Protein AF-A0A958SPR8-F1 (afdb_monomer)

Foldseek 3Di:
DLQDLVVVLQVQQVVCCVPQNLLRDFAAEEEGQHDAWAAAAQCGNPSRRRRRIYAHHVDCDDDQNCQQGVLQRVLRNLRFAAQADACAFPCHDPSDDPVRNNAYFQGAASSGNACGRPPRHPHNGHDRDDDVVSVVRSCCCCPVRSVVVRDDDDDPVDDPDDDDDDPDD

Sequence (169 aa):
TNSSGSTMLGQNQTNITAVIGSANYDFGHVFSTGGGGVASLGVICSSSTKARGVTGLPSPIGDPFYIDYVAHEMGHQFRGNHSFNGNSGSCSGGNRNSSTAWEPGSASTIMGYAGICSPQNLQSNSDDYFHSGNVSEITAFTQTGTGNNCPVITNTGNTPPTVTVPTGG

Radius of gyration: 17.89 Å; Cα contacts (8 Å, |Δi|>4): 365; chains: 1; bounding box: 52×27×53 Å

pLDDT: mean 94.8, std 6.31, range [50.88, 98.75]

Solvent-accessible surface area (backbone atoms only — not comparable to full-atom values): 8958 Å² total; per-residue (Å²): 109,61,73,37,53,80,60,42,23,57,51,41,29,55,49,49,37,72,74,63,33,54,90,70,60,49,65,42,70,45,81,36,60,15,76,53,57,42,45,43,70,52,20,33,42,36,80,87,43,17,20,26,19,29,29,24,26,81,70,74,59,62,64,65,41,52,38,56,27,44,49,24,29,49,35,18,27,45,41,29,60,40,27,18,52,26,69,34,56,63,29,23,97,75,58,45,36,84,95,42,39,78,32,65,27,8,10,48,30,27,42,26,45,27,48,50,8,54,91,37,43,71,40,70,58,42,47,98,45,66,48,71,67,37,52,49,41,27,47,45,30,47,70,76,33,68,42,44,73,58,69,86,86,74,88,82,84,81,70,83,85,86,84,80,81,73,96,83,123

Secondary structure (DSSP, 8-state):
-TT-HHHHHHHHHHHHHHHH-GGG-S---EEESSSEEEE-TT-TT-TTTTT-EEEE-SS--SHHIIIIIIIHHHHHHTTPPP-B---SGGGTTTT--TTT--BSTT-SSTTS-TTSSTTS-S-SS--SS--HHHHHHHHHHHHTSGGGSS----------------TT-

Structure (mmCIF, N/CA/C/O backbone):
data_AF-A0A958SPR8-F1
#
_entry.id   AF-A0A958SPR8-F1
#
loop_
_atom_site.group_PDB
_atom_site.id
_atom_site.type_symbol
_atom_site.label_atom_id
_atom_site.label_alt_id
_atom_site.label_comp_id
_atom_site.label_asym_id
_atom_site.label_entity_id
_atom_site.label_seq_id
_atom_site.pdbx_PDB_ins_code
_atom_site.Cartn_x
_atom_site.Cartn_y
_atom_site.Cartn_z
_atom_site.occupancy
_atom_site.B_iso_or_equiv
_atom_site.auth_seq_id
_atom_site.auth_comp_id
_atom_site.auth_asym_id
_atom_site.auth_atom_id
_atom_site.pdbx_PDB_model_num
ATOM 1 N N . THR A 1 1 ? -16.752 3.814 -16.338 1.00 74.50 1 THR A N 1
ATOM 2 C CA . THR A 1 1 ? -15.537 4.420 -15.742 1.00 74.50 1 THR A CA 1
ATOM 3 C C . THR A 1 1 ? -14.494 3.400 -15.316 1.00 74.50 1 THR A C 1
ATOM 5 O O . THR A 1 1 ? -13.497 3.800 -14.737 1.00 74.50 1 THR A O 1
ATOM 8 N N . ASN A 1 2 ? -14.659 2.118 -15.665 1.00 80.00 2 ASN A N 1
ATOM 9 C CA . ASN A 1 2 ? -13.769 1.017 -15.285 1.00 80.00 2 ASN A CA 1
ATOM 10 C C . ASN A 1 2 ? -12.265 1.254 -15.555 1.00 80.00 2 ASN A C 1
ATOM 12 O O . ASN A 1 2 ? -11.431 0.653 -14.902 1.00 80.00 2 ASN A O 1
ATOM 16 N N . SER A 1 3 ? -11.911 2.131 -16.496 1.00 85.06 3 SER A N 1
ATOM 17 C CA . SER A 1 3 ? -10.527 2.471 -16.850 1.00 85.06 3 SER A CA 1
ATOM 18 C C . SER A 1 3 ? -9.956 3.713 -16.144 1.00 85.06 3 SER A C 1
ATOM 20 O O . SER A 1 3 ? -8.839 4.113 -16.452 1.00 85.06 3 SER A O 1
ATOM 22 N N . SER A 1 4 ? -10.691 4.355 -15.227 1.00 89.69 4 SER A N 1
ATOM 23 C CA . SER A 1 4 ? -10.244 5.567 -14.521 1.00 89.69 4 SER A CA 1
ATOM 24 C C . SER A 1 4 ? -10.282 5.368 -13.007 1.00 89.69 4 SER A C 1
ATOM 26 O O . SER A 1 4 ? -11.294 5.651 -12.363 1.00 89.69 4 SER A O 1
ATOM 28 N N . GLY A 1 5 ? -9.158 4.926 -12.432 1.00 89.56 5 GLY A N 1
ATOM 29 C CA . GLY A 1 5 ? -9.040 4.682 -10.992 1.00 89.56 5 GLY A CA 1
ATOM 30 C C . GLY A 1 5 ? -9.388 5.910 -10.140 1.00 89.56 5 GLY A C 1
ATOM 31 O O . GLY A 1 5 ? -10.177 5.818 -9.203 1.00 89.56 5 GLY A O 1
ATOM 32 N N . SER A 1 6 ? -8.911 7.098 -10.531 1.00 90.69 6 SER A N 1
ATOM 33 C CA . SER A 1 6 ? -9.210 8.359 -9.833 1.00 90.69 6 SER A CA 1
ATOM 34 C C . SER A 1 6 ? -10.708 8.676 -9.775 1.00 90.69 6 SER A C 1
ATOM 36 O O . SER A 1 6 ? -11.207 9.116 -8.739 1.00 90.69 6 SER A O 1
ATOM 38 N N . THR A 1 7 ? -11.444 8.400 -10.855 1.00 93.75 7 THR A N 1
ATOM 39 C CA . THR A 1 7 ? -12.906 8.539 -10.882 1.00 93.75 7 THR A CA 1
ATOM 40 C C . THR A 1 7 ? -13.572 7.466 -10.018 1.00 93.75 7 THR A C 1
ATOM 42 O O . THR A 1 7 ? -14.517 7.755 -9.279 1.00 93.75 7 THR A O 1
ATOM 45 N N . MET A 1 8 ? -13.063 6.232 -10.071 1.00 95.62 8 MET A N 1
ATOM 46 C CA . MET A 1 8 ? -13.607 5.100 -9.320 1.00 95.62 8 MET A CA 1
ATOM 47 C C . MET A 1 8 ? -13.486 5.268 -7.803 1.00 95.62 8 MET A C 1
ATOM 49 O O . MET A 1 8 ? -14.374 4.799 -7.098 1.00 95.62 8 MET A O 1
ATOM 53 N N . LEU A 1 9 ? -12.487 6.000 -7.291 1.00 95.12 9 LEU A N 1
ATOM 54 C CA . LEU A 1 9 ? -12.389 6.329 -5.860 1.00 95.12 9 LEU A CA 1
ATOM 55 C C . LEU A 1 9 ? -13.677 6.965 -5.321 1.00 95.12 9 LEU A C 1
ATOM 57 O O . LEU A 1 9 ? -14.232 6.521 -4.315 1.00 95.12 9 LEU A O 1
ATOM 61 N N . GLY A 1 10 ? -14.148 8.020 -5.993 1.00 96.12 10 GLY A N 1
ATOM 62 C CA . GLY A 1 10 ? -15.355 8.741 -5.591 1.00 96.12 10 GLY A CA 1
ATOM 63 C C . GLY A 1 10 ? -16.609 7.905 -5.814 1.00 96.12 10 GLY A C 1
ATOM 64 O O . GLY A 1 10 ? -17.467 7.831 -4.938 1.00 96.12 10 GLY A O 1
ATOM 65 N N . GLN A 1 11 ? -16.685 7.214 -6.953 1.00 96.50 11 GLN A N 1
ATOM 66 C CA . GLN A 1 11 ? -17.832 6.369 -7.282 1.00 96.50 11 GLN A CA 1
ATOM 67 C C . GLN A 1 11 ? -18.003 5.210 -6.303 1.00 96.50 11 GLN A C 1
ATOM 69 O O . GLN A 1 11 ? -19.129 4.942 -5.889 1.00 96.50 11 GLN A O 1
ATOM 74 N N . ASN A 1 12 ? -16.911 4.556 -5.899 1.00 97.56 12 ASN A N 1
ATOM 75 C CA . ASN A 1 12 ? -16.968 3.467 -4.933 1.00 97.56 12 ASN A CA 1
ATOM 76 C C . ASN A 1 12 ? -17.491 3.961 -3.584 1.00 97.56 12 ASN A C 1
ATOM 78 O O . ASN A 1 12 ? -18.427 3.388 -3.031 1.00 97.56 12 ASN A O 1
ATOM 82 N N . GLN A 1 13 ? -16.951 5.082 -3.096 1.00 98.06 13 GLN A N 1
ATOM 83 C CA . GLN A 1 13 ? -17.420 5.702 -1.862 1.00 98.06 13 GLN A CA 1
ATOM 84 C C . GLN A 1 13 ? -18.911 6.051 -1.921 1.00 98.06 13 GLN A C 1
ATOM 86 O O . GLN A 1 13 ? -19.657 5.658 -1.024 1.00 98.06 13 GLN A O 1
ATOM 91 N N . THR A 1 14 ? -19.354 6.747 -2.973 1.00 98.12 14 THR A N 1
ATOM 92 C CA . THR A 1 14 ? -20.765 7.112 -3.158 1.00 98.12 14 THR A CA 1
ATOM 93 C C . THR A 1 14 ? -21.660 5.877 -3.207 1.00 98.12 14 THR A C 1
ATOM 95 O O . THR A 1 14 ? -22.680 5.840 -2.522 1.00 98.12 14 THR A O 1
ATOM 98 N N . ASN A 1 15 ? -21.273 4.854 -3.972 1.00 97.81 15 ASN A N 1
ATOM 99 C CA . ASN A 1 15 ? -22.082 3.657 -4.160 1.00 97.81 15 ASN A CA 1
ATOM 100 C C . ASN A 1 15 ? -22.199 2.828 -2.874 1.00 97.81 15 ASN A C 1
ATOM 102 O O . ASN A 1 15 ? -23.309 2.521 -2.450 1.00 97.81 15 ASN A O 1
ATOM 106 N N . ILE A 1 16 ? -21.078 2.510 -2.215 1.00 97.50 16 ILE A N 1
ATOM 107 C CA . ILE A 1 16 ? -21.100 1.720 -0.974 1.00 97.50 16 ILE A CA 1
ATOM 108 C C . ILE A 1 16 ? -21.861 2.476 0.122 1.00 97.50 16 ILE A C 1
ATOM 110 O O . ILE A 1 16 ? -22.689 1.881 0.807 1.00 97.50 16 ILE A O 1
ATOM 114 N N . THR A 1 17 ? -21.663 3.794 0.254 1.00 97.44 17 THR A N 1
ATOM 115 C CA . THR A 1 17 ? -22.435 4.599 1.217 1.00 97.44 17 THR A CA 1
ATOM 116 C C . THR A 1 17 ? -23.935 4.562 0.929 1.00 97.44 17 THR A C 1
ATOM 118 O O . THR A 1 17 ? -24.713 4.471 1.874 1.00 97.44 17 THR A O 1
ATOM 121 N N . ALA A 1 18 ? -24.350 4.615 -0.339 1.00 98.06 18 ALA A N 1
ATOM 122 C CA . ALA A 1 18 ? -25.763 4.594 -0.713 1.00 98.06 18 ALA A CA 1
ATOM 123 C C . ALA A 1 18 ? -26.425 3.222 -0.503 1.00 98.06 18 ALA A C 1
ATOM 125 O O . ALA A 1 18 ? -27.572 3.162 -0.072 1.00 98.06 18 ALA A O 1
ATOM 126 N N . VAL A 1 19 ? -25.714 2.130 -0.806 1.00 98.12 19 VAL A N 1
ATOM 127 C CA . VAL A 1 19 ? -26.267 0.765 -0.766 1.00 98.12 19 VAL A CA 1
ATOM 128 C C . VAL A 1 19 ? -26.185 0.152 0.629 1.00 98.12 19 VAL A C 1
ATOM 130 O O . VAL A 1 19 ? -27.151 -0.436 1.103 1.00 98.12 19 VAL A O 1
ATOM 133 N N . ILE A 1 20 ? -25.028 0.268 1.282 1.00 97.56 20 ILE A N 1
ATOM 134 C CA . ILE A 1 20 ? -24.755 -0.376 2.572 1.00 97.56 20 ILE A CA 1
ATOM 135 C C . ILE A 1 20 ? -25.082 0.571 3.730 1.00 97.56 20 ILE A C 1
ATOM 137 O O . ILE A 1 20 ? -25.540 0.129 4.780 1.00 97.56 20 ILE A O 1
ATOM 141 N N . GLY A 1 21 ? -24.913 1.881 3.534 1.00 97.44 21 GLY A N 1
ATOM 142 C CA . GLY A 1 21 ? -25.019 2.886 4.590 1.00 97.44 21 GLY A CA 1
ATOM 143 C C . GLY A 1 21 ? -23.692 3.058 5.325 1.00 97.44 21 GLY A C 1
ATOM 144 O O . GLY A 1 21 ? -23.061 2.083 5.722 1.00 97.44 21 GLY A O 1
ATOM 145 N N . SER A 1 22 ? -23.257 4.306 5.541 1.00 95.44 22 SER A N 1
ATOM 146 C CA . SER A 1 22 ? -21.938 4.596 6.139 1.00 95.44 22 SER A CA 1
ATOM 147 C C . SER A 1 22 ? -21.738 3.963 7.522 1.00 95.44 22 SER A C 1
ATOM 149 O O . SER A 1 22 ? -20.615 3.638 7.871 1.00 95.44 22 SER A O 1
ATOM 151 N N . ALA A 1 23 ? -22.788 3.716 8.304 1.00 95.75 23 ALA A N 1
ATOM 152 C CA . ALA A 1 23 ? -22.653 3.053 9.605 1.00 95.75 23 ALA A CA 1
ATOM 153 C C . ALA A 1 23 ? -22.384 1.535 9.522 1.00 95.75 23 ALA A C 1
ATOM 155 O O . ALA A 1 23 ? -21.995 0.945 10.520 1.00 95.75 23 ALA A O 1
ATOM 156 N N . ASN A 1 24 ? -22.581 0.907 8.358 1.00 96.88 24 ASN A N 1
ATOM 157 C CA . ASN A 1 24 ? -22.646 -0.552 8.222 1.00 96.88 24 ASN A CA 1
ATOM 158 C C . ASN A 1 24 ? -21.421 -1.165 7.515 1.00 96.88 24 ASN A C 1
ATOM 160 O O . ASN A 1 24 ? -21.476 -2.308 7.067 1.00 96.88 24 ASN A O 1
ATOM 164 N N . TYR A 1 25 ? -20.329 -0.411 7.363 1.00 96.81 25 TYR A N 1
ATOM 165 C CA . TYR A 1 25 ? -19.060 -0.922 6.838 1.00 96.81 25 TYR A CA 1
ATOM 166 C C . TYR A 1 25 ? -17.877 -0.103 7.351 1.00 96.81 25 TYR A C 1
ATOM 168 O O . TYR A 1 25 ? -18.002 1.100 7.556 1.00 96.81 25 TYR A O 1
ATOM 176 N N . ASP A 1 26 ? -16.709 -0.725 7.469 1.00 97.19 26 ASP A N 1
ATOM 177 C CA . ASP A 1 26 ? -15.502 -0.095 8.033 1.00 97.19 26 ASP A CA 1
ATOM 178 C C . ASP A 1 26 ? -14.452 0.246 6.972 1.00 97.19 26 ASP A C 1
ATOM 180 O O . ASP A 1 26 ? -13.639 1.162 7.132 1.00 97.19 26 ASP A O 1
ATOM 184 N N . PHE A 1 27 ? -14.521 -0.476 5.856 1.00 97.88 27 PHE A N 1
ATOM 185 C CA . PHE A 1 27 ? -13.584 -0.460 4.748 1.00 97.88 27 PHE A CA 1
ATOM 186 C C . PHE A 1 27 ? -14.318 -0.842 3.459 1.00 97.88 27 PHE A C 1
ATOM 188 O O . PHE A 1 27 ? -15.206 -1.694 3.468 1.00 97.88 27 PHE A O 1
ATOM 195 N N . GLY A 1 28 ? -13.942 -0.223 2.345 1.00 97.88 28 GLY A N 1
ATOM 196 C CA . GLY A 1 28 ? -14.398 -0.612 1.018 1.00 97.88 28 GLY A CA 1
ATOM 197 C C . GLY A 1 28 ? -13.285 -0.475 -0.012 1.00 97.88 28 GLY A C 1
ATOM 198 O O . GLY A 1 28 ? -12.455 0.431 0.064 1.00 97.88 28 GLY A O 1
ATOM 199 N N . HIS A 1 29 ? -13.298 -1.365 -0.995 1.00 98.06 29 HIS A N 1
ATOM 200 C CA . HIS A 1 29 ? -12.355 -1.387 -2.105 1.00 98.06 29 HIS A CA 1
ATOM 201 C C . HIS A 1 29 ? -13.069 -1.953 -3.329 1.00 98.06 29 HIS A C 1
ATOM 203 O O . HIS A 1 29 ? -13.865 -2.882 -3.191 1.00 98.06 29 HIS A O 1
ATOM 209 N N . VAL A 1 30 ? -12.835 -1.382 -4.507 1.00 96.88 30 VAL A N 1
ATOM 210 C CA . VAL A 1 30 ? -13.451 -1.859 -5.752 1.00 96.88 30 VAL A CA 1
ATOM 211 C C . VAL A 1 30 ? -12.403 -2.463 -6.672 1.00 96.88 30 VAL A C 1
ATOM 213 O O . VAL A 1 30 ? -11.311 -1.928 -6.823 1.00 96.88 30 VAL A O 1
ATOM 216 N N . PHE A 1 31 ? -12.751 -3.568 -7.320 1.00 95.88 31 PHE A N 1
ATOM 217 C CA . PHE A 1 31 ? -11.922 -4.159 -8.363 1.00 95.88 31 PHE A CA 1
ATOM 218 C C . PHE A 1 31 ? -12.399 -3.709 -9.739 1.00 95.88 31 PHE A C 1
ATOM 220 O O . PHE A 1 31 ? -13.597 -3.540 -9.977 1.00 95.88 31 PHE A O 1
ATOM 227 N N . SER A 1 32 ? -11.454 -3.513 -10.647 1.00 93.81 32 SER A N 1
ATOM 228 C CA . SER A 1 32 ? -11.717 -3.118 -12.027 1.00 93.81 32 SER A CA 1
ATOM 229 C C . SER A 1 32 ? -10.896 -3.965 -12.993 1.00 93.81 32 SER A C 1
ATOM 231 O O . SER A 1 32 ? -9.929 -4.613 -12.601 1.00 93.81 32 SER A O 1
ATOM 233 N N . THR A 1 33 ? -11.260 -3.930 -14.273 1.00 93.25 33 THR A N 1
ATOM 234 C CA . THR A 1 33 ? -10.378 -4.409 -15.354 1.00 93.25 33 THR A CA 1
ATOM 235 C C . THR A 1 33 ? -9.622 -3.263 -16.041 1.00 93.25 33 THR A C 1
ATOM 237 O O . THR A 1 33 ? -9.070 -3.430 -17.128 1.00 93.25 33 THR A O 1
ATOM 240 N N . GLY A 1 34 ? -9.622 -2.073 -15.423 1.00 86.12 34 GLY A N 1
ATOM 241 C CA . GLY A 1 34 ? -8.707 -0.978 -15.749 1.00 86.12 34 GLY A CA 1
ATOM 242 C C . GLY A 1 34 ? -7.279 -1.290 -15.299 1.00 86.12 34 GLY A C 1
ATOM 243 O O . GLY A 1 34 ? -7.033 -2.344 -14.732 1.00 86.12 34 GLY A O 1
ATOM 244 N N . GLY A 1 35 ? -6.322 -0.404 -15.578 1.00 78.19 35 GLY A N 1
ATOM 245 C CA . GLY A 1 35 ? -4.919 -0.625 -15.210 1.00 78.19 35 GLY A CA 1
ATOM 246 C C . GLY A 1 35 ? -4.522 0.037 -13.889 1.00 78.19 35 GLY A C 1
ATOM 247 O O . GLY A 1 35 ? -4.865 1.197 -13.661 1.00 78.19 35 GLY A O 1
ATOM 248 N N . GLY A 1 36 ? -3.729 -0.679 -13.090 1.00 87.38 36 GLY A N 1
ATOM 249 C CA . GLY A 1 36 ? -3.065 -0.192 -11.884 1.00 87.38 36 GLY A CA 1
ATOM 250 C C . GLY A 1 36 ? -3.955 -0.139 -10.644 1.00 87.38 36 GLY A C 1
ATOM 251 O O . GLY A 1 36 ? -5.051 -0.694 -10.601 1.00 87.38 36 GLY A O 1
ATOM 252 N N . GLY A 1 37 ? -3.472 0.563 -9.627 1.00 93.62 37 GLY A N 1
ATOM 253 C CA . GLY A 1 37 ? -4.182 0.806 -8.383 1.00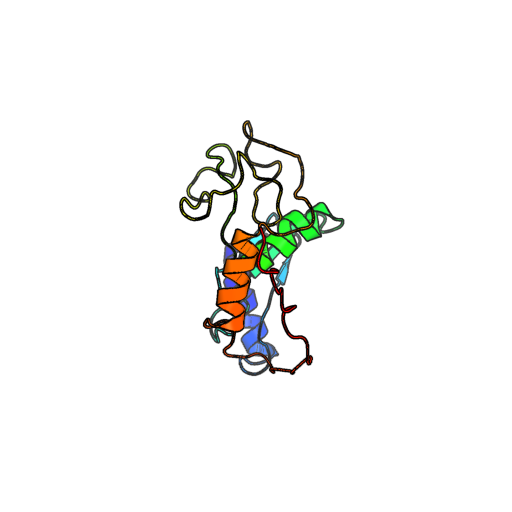 93.62 37 GLY A CA 1
ATOM 254 C C . GLY A 1 37 ? -4.152 2.283 -8.005 1.00 93.62 37 GLY A C 1
ATOM 255 O O . GLY A 1 37 ? -3.321 3.051 -8.491 1.00 93.62 37 GLY A O 1
ATOM 256 N N . VAL A 1 38 ? -5.135 2.706 -7.215 1.00 95.94 38 VAL A N 1
ATOM 257 C CA . VAL A 1 38 ? -5.047 3.963 -6.472 1.00 95.94 38 VAL A CA 1
ATOM 258 C C . VAL A 1 38 ? -5.908 3.880 -5.221 1.00 95.94 38 VAL A C 1
ATOM 260 O O . VAL A 1 38 ? -7.075 3.476 -5.264 1.00 95.94 38 VAL A O 1
ATOM 263 N N . ALA A 1 39 ? -5.361 4.352 -4.109 1.00 97.88 39 ALA A N 1
ATOM 264 C CA . ALA A 1 39 ? -6.049 4.433 -2.836 1.00 97.88 39 ALA A CA 1
ATOM 265 C C . ALA A 1 39 ? -5.787 5.759 -2.122 1.00 97.88 39 ALA A C 1
ATOM 267 O O . ALA A 1 39 ? -4.765 6.421 -2.284 1.00 97.88 39 ALA A O 1
ATOM 268 N N . SER A 1 40 ? -6.756 6.171 -1.308 1.00 98.06 40 SER A N 1
ATOM 269 C CA . SER A 1 40 ? -6.548 7.257 -0.353 1.00 98.06 40 SER A CA 1
ATOM 270 C C . SER A 1 40 ? -5.825 6.726 0.886 1.00 98.06 40 SER A C 1
ATOM 272 O O . SER A 1 40 ? -6.153 5.655 1.389 1.00 98.06 40 SER A O 1
ATOM 274 N N . LEU A 1 41 ? -4.863 7.493 1.394 1.00 98.38 41 LEU A N 1
ATOM 275 C CA . LEU A 1 41 ? -3.996 7.076 2.493 1.00 98.38 41 LEU A CA 1
ATOM 276 C C . LEU A 1 41 ? -4.715 7.146 3.852 1.00 98.38 41 LEU A C 1
ATOM 278 O O . LEU A 1 41 ? -5.175 8.216 4.249 1.00 98.38 41 LEU A O 1
ATOM 282 N N . GLY A 1 42 ? -4.762 6.033 4.588 1.00 98.44 42 GLY A N 1
ATOM 283 C CA . GLY A 1 42 ? -5.243 5.982 5.974 1.00 98.44 42 GLY A CA 1
ATOM 284 C C . GLY A 1 42 ? -6.711 6.362 6.137 1.00 98.44 42 GLY A C 1
ATOM 285 O O . GLY A 1 42 ? -7.037 7.248 6.925 1.00 98.44 42 GLY A O 1
ATOM 286 N N . VAL A 1 43 ? -7.593 5.734 5.362 1.00 98.12 43 VAL A N 1
ATOM 287 C CA . VAL A 1 43 ? -9.001 6.144 5.263 1.00 98.12 43 VAL A CA 1
ATOM 288 C C . VAL A 1 43 ? -9.994 5.193 5.908 1.00 98.12 43 VAL A C 1
ATOM 290 O O . VAL A 1 43 ? -11.172 5.540 5.970 1.00 98.12 43 VAL A O 1
ATOM 293 N N . ILE A 1 44 ? -9.575 4.024 6.399 1.00 98.19 44 ILE A N 1
ATOM 294 C CA . ILE A 1 44 ? -10.506 3.119 7.095 1.00 98.19 44 ILE A CA 1
ATOM 295 C C . ILE A 1 44 ? -11.165 3.841 8.282 1.00 98.19 44 ILE A C 1
ATOM 297 O O . ILE A 1 44 ? -10.608 4.797 8.826 1.00 98.19 44 ILE A O 1
ATOM 301 N N . CYS A 1 45 ? -12.372 3.420 8.654 1.00 97.50 45 CYS A N 1
ATOM 302 C CA . CYS A 1 45 ? -13.198 4.072 9.679 1.00 97.50 45 CYS A CA 1
ATOM 303 C C . CYS A 1 45 ? -13.594 5.540 9.412 1.00 97.50 45 CYS A C 1
ATOM 305 O O . CYS A 1 45 ? -14.359 6.111 10.189 1.00 97.50 45 CYS A O 1
ATOM 307 N N . SER A 1 46 ? -13.170 6.163 8.307 1.00 97.31 46 SER A N 1
ATOM 308 C CA . SER A 1 46 ? -13.641 7.494 7.908 1.00 97.31 46 SER A CA 1
ATOM 309 C C . SER A 1 46 ? -14.998 7.419 7.211 1.00 97.31 46 SER A C 1
ATOM 311 O O . SER A 1 46 ? -15.126 6.824 6.140 1.00 97.31 46 SER A O 1
ATOM 313 N N . SER A 1 47 ? -16.016 8.084 7.758 1.00 95.94 47 SER A N 1
ATOM 314 C CA . SER A 1 47 ? -17.379 8.078 7.200 1.00 95.94 47 SER A CA 1
ATOM 315 C C . SER A 1 47 ? -17.473 8.588 5.755 1.00 95.94 47 SER A C 1
ATOM 317 O O . SER A 1 47 ? -18.402 8.203 5.042 1.00 95.94 47 SER A O 1
ATOM 319 N N . SER A 1 48 ? -16.516 9.413 5.316 1.00 95.12 48 SER A N 1
ATOM 320 C CA . SER A 1 48 ? -16.504 10.064 4.002 1.00 95.12 48 SER A CA 1
ATOM 321 C C . SER A 1 48 ? -15.493 9.484 3.012 1.00 95.12 48 SER A C 1
ATOM 323 O O . SER A 1 48 ? -15.567 9.807 1.826 1.00 95.12 48 SER A O 1
ATOM 325 N N . THR A 1 49 ? -14.539 8.659 3.458 1.00 97.75 49 THR A N 1
ATOM 326 C CA . THR A 1 49 ? -13.431 8.208 2.596 1.00 97.75 49 THR A CA 1
ATOM 327 C C . THR A 1 49 ? -13.058 6.732 2.708 1.00 97.75 49 THR A C 1
ATOM 329 O O . THR A 1 49 ? -12.245 6.276 1.907 1.00 97.75 49 THR A O 1
ATOM 332 N N . LYS A 1 50 ? -13.649 5.956 3.625 1.00 98.00 50 LYS A N 1
ATOM 333 C CA . LYS A 1 50 ? -13.259 4.555 3.886 1.00 98.00 50 LYS A CA 1
ATOM 334 C C . LYS A 1 50 ? -13.472 3.556 2.748 1.00 98.00 50 LYS A C 1
ATOM 336 O O . LYS A 1 50 ? -13.000 2.429 2.851 1.00 98.00 50 LYS A O 1
ATOM 341 N N . ALA A 1 51 ? -14.135 3.958 1.666 1.00 98.12 51 ALA A N 1
ATOM 342 C CA . ALA A 1 51 ? -14.276 3.182 0.433 1.00 98.12 51 ALA A CA 1
ATOM 343 C C . ALA A 1 51 ? -13.439 3.729 -0.744 1.00 98.12 51 ALA A C 1
ATOM 345 O O . ALA A 1 51 ? -13.617 3.316 -1.889 1.00 98.12 51 ALA A O 1
ATOM 346 N N . ARG A 1 52 ? -12.521 4.671 -0.506 1.00 98.06 52 ARG A N 1
ATOM 347 C CA . ARG A 1 52 ? -11.682 5.260 -1.560 1.00 98.06 52 ARG A CA 1
ATOM 348 C C . ARG A 1 52 ? -10.430 4.421 -1.823 1.00 98.06 52 ARG A C 1
ATOM 350 O O . ARG A 1 52 ? -9.318 4.861 -1.533 1.00 98.06 52 ARG A O 1
ATOM 357 N N . GLY A 1 53 ? -10.623 3.263 -2.440 1.00 97.69 53 GLY A N 1
ATOM 358 C CA . GLY A 1 53 ? -9.551 2.492 -3.061 1.00 97.69 53 GLY A CA 1
ATOM 359 C C . GLY A 1 53 ? -10.052 1.636 -4.212 1.00 97.69 53 GLY A C 1
ATOM 360 O O . GLY A 1 53 ? -11.210 1.206 -4.227 1.00 97.69 53 GLY A O 1
ATOM 361 N N . VAL A 1 54 ? -9.178 1.452 -5.194 1.00 97.62 54 VAL A N 1
ATOM 362 C CA . VAL A 1 54 ? -9.429 0.655 -6.388 1.00 97.62 54 VAL A CA 1
ATOM 363 C C . VAL A 1 54 ? -8.159 -0.050 -6.831 1.00 97.62 54 VAL A C 1
ATOM 365 O O . VAL A 1 54 ? -7.087 0.547 -6.830 1.00 97.62 54 VAL A O 1
ATOM 368 N N . THR A 1 55 ? -8.320 -1.289 -7.280 1.00 97.12 55 THR A N 1
ATOM 369 C CA . THR A 1 55 ? -7.270 -2.076 -7.923 1.00 97.12 55 THR A CA 1
ATOM 370 C C . THR A 1 55 ? -7.792 -2.645 -9.234 1.00 97.12 55 THR A C 1
ATOM 372 O O . THR A 1 55 ? -8.942 -3.082 -9.322 1.00 97.12 55 THR A O 1
ATOM 375 N N . GLY A 1 56 ? -6.969 -2.659 -10.275 1.00 94.62 56 GLY A N 1
ATOM 376 C CA . GLY A 1 56 ? -7.315 -3.279 -11.540 1.00 94.62 56 GLY A CA 1
ATOM 377 C C . GLY A 1 56 ? -6.119 -3.687 -12.381 1.00 94.62 56 GLY A C 1
ATOM 378 O O . GLY A 1 56 ? -5.076 -3.041 -12.398 1.00 94.62 56 GLY A O 1
ATOM 379 N N . LEU A 1 57 ? -6.322 -4.755 -13.144 1.00 91.94 57 LEU A N 1
ATOM 380 C CA . LEU A 1 57 ? -5.515 -5.086 -14.311 1.00 91.94 57 LEU A CA 1
ATOM 381 C C . LEU A 1 57 ? -6.441 -5.591 -15.424 1.00 91.94 57 LEU A C 1
ATOM 383 O O . LEU A 1 57 ? -7.511 -6.121 -15.122 1.00 91.94 57 LEU A O 1
ATOM 387 N N . PRO A 1 58 ? -6.032 -5.518 -16.707 1.00 91.06 58 PRO A N 1
ATOM 388 C CA . PRO A 1 58 ? -6.793 -6.120 -17.805 1.00 91.06 58 PRO A CA 1
ATOM 389 C C . PRO A 1 58 ? -7.088 -7.615 -17.596 1.00 91.06 58 PRO A C 1
ATOM 391 O O . PRO A 1 58 ? -8.126 -8.107 -18.031 1.00 91.06 58 PRO A O 1
ATOM 394 N N . SER A 1 59 ? -6.185 -8.318 -16.906 1.00 91.31 59 SER A N 1
ATOM 395 C CA . SER A 1 59 ? -6.331 -9.709 -16.479 1.00 91.31 59 SER A CA 1
ATOM 396 C C . SER A 1 59 ? -6.049 -9.797 -14.971 1.00 91.31 59 SER A C 1
ATOM 398 O O . SER A 1 59 ? -4.905 -10.048 -14.592 1.00 91.31 59 SER A O 1
ATOM 400 N N . PRO A 1 60 ? -7.046 -9.532 -14.104 1.00 89.56 60 PRO A N 1
ATOM 401 C CA . PRO A 1 60 ? -6.868 -9.399 -12.656 1.00 89.56 60 PRO A CA 1
ATOM 402 C C . PRO A 1 60 ? -6.787 -10.774 -11.970 1.00 89.56 60 PRO A C 1
ATOM 404 O O . PRO A 1 60 ? -7.682 -11.177 -11.225 1.00 89.56 60 PRO A O 1
ATOM 407 N N . ILE A 1 61 ? -5.738 -11.534 -12.282 1.00 92.31 61 ILE A N 1
ATOM 408 C CA . ILE A 1 61 ? -5.512 -12.897 -11.790 1.00 92.31 61 ILE A CA 1
ATOM 409 C C . ILE A 1 61 ? -4.040 -13.121 -11.436 1.00 92.31 61 ILE A C 1
ATOM 411 O O . ILE A 1 61 ? -3.152 -12.538 -12.057 1.00 92.31 61 ILE A O 1
ATOM 415 N N . GLY A 1 62 ? -3.802 -14.033 -10.493 1.00 94.38 62 GLY A N 1
ATOM 416 C CA . GLY A 1 62 ? -2.466 -14.480 -10.101 1.00 94.38 62 GLY A CA 1
ATOM 417 C C . GLY A 1 62 ? -1.757 -13.551 -9.116 1.00 94.38 62 GLY A C 1
ATOM 418 O O . GLY A 1 62 ? -2.180 -12.419 -8.880 1.00 94.38 62 GLY A O 1
ATOM 419 N N . ASP A 1 63 ? -0.661 -14.055 -8.555 1.00 92.38 63 ASP A N 1
ATOM 420 C CA . ASP A 1 63 ? 0.050 -13.420 -7.440 1.00 92.38 63 ASP A CA 1
ATOM 421 C C . ASP A 1 63 ? 0.482 -11.973 -7.715 1.00 92.38 63 ASP A C 1
ATOM 423 O O . ASP A 1 63 ? 0.212 -11.136 -6.856 1.00 92.38 63 ASP A O 1
ATOM 427 N N . PRO A 1 64 ? 1.004 -11.597 -8.904 1.00 91.00 64 PRO A N 1
ATOM 428 C CA . PRO A 1 64 ? 1.345 -10.199 -9.169 1.00 91.00 64 PRO A CA 1
ATOM 429 C C . PRO A 1 64 ? 0.147 -9.255 -9.028 1.00 91.00 64 PRO A C 1
ATOM 431 O O . PRO A 1 64 ? 0.276 -8.149 -8.522 1.00 91.00 64 PRO A O 1
ATOM 434 N N . PHE A 1 65 ? -1.061 -9.685 -9.413 1.00 95.19 65 PHE A N 1
ATOM 435 C CA . PHE A 1 65 ? -2.254 -8.869 -9.193 1.00 95.19 65 PHE A CA 1
ATOM 436 C C . PHE A 1 65 ? -2.582 -8.747 -7.698 1.00 95.19 65 PHE A C 1
ATOM 438 O O . PHE A 1 65 ? -2.851 -7.648 -7.212 1.00 95.19 65 PHE A O 1
ATOM 445 N N . TYR A 1 66 ? -2.567 -9.861 -6.965 1.00 96.50 66 TYR A N 1
ATOM 446 C CA . TYR A 1 66 ? -2.960 -9.893 -5.555 1.00 96.50 66 TYR A CA 1
ATOM 447 C C . TYR A 1 66 ? -1.969 -9.160 -4.641 1.00 96.50 66 TYR A C 1
ATOM 449 O O . TYR A 1 66 ? -2.391 -8.483 -3.705 1.00 96.50 66 TYR A O 1
ATOM 457 N N . ILE A 1 67 ? -0.673 -9.272 -4.913 1.00 97.31 67 ILE A N 1
ATOM 458 C CA . ILE A 1 67 ? 0.391 -8.766 -4.045 1.00 97.31 67 ILE A CA 1
ATOM 459 C C . ILE A 1 67 ? 0.815 -7.362 -4.475 1.00 97.31 67 ILE A C 1
ATOM 461 O O . ILE A 1 67 ? 0.683 -6.425 -3.686 1.00 97.31 67 ILE A O 1
ATOM 465 N N . ASP A 1 68 ? 1.217 -7.186 -5.736 1.00 95.94 68 ASP A N 1
ATOM 466 C CA . ASP A 1 68 ?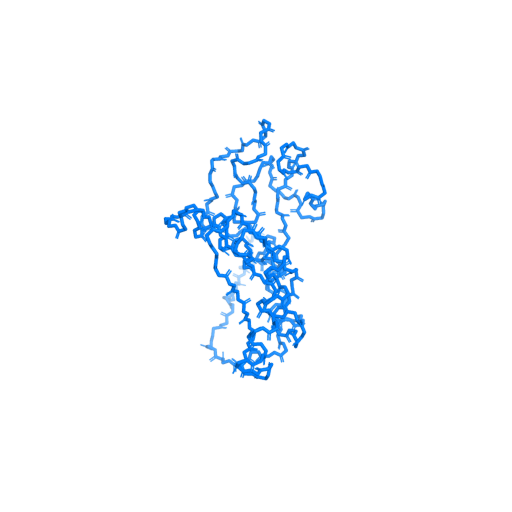 1.786 -5.91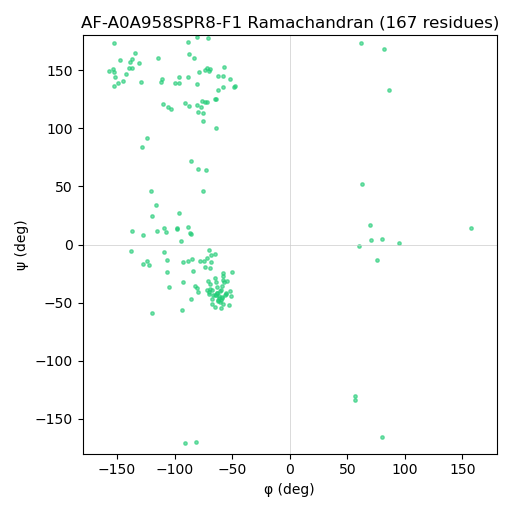3 -6.203 1.00 95.94 68 ASP A CA 1
ATOM 467 C C . ASP A 1 68 ? 0.734 -4.808 -6.354 1.00 95.94 68 ASP A C 1
ATOM 469 O O . ASP A 1 68 ? 1.078 -3.629 -6.372 1.00 95.94 68 ASP A O 1
ATOM 473 N N . TYR A 1 69 ? -0.551 -5.172 -6.455 1.00 96.44 69 TYR A N 1
ATOM 474 C CA . TYR A 1 69 ? -1.634 -4.200 -6.589 1.00 96.44 69 TYR A CA 1
ATOM 475 C C . TYR A 1 69 ? -2.649 -4.287 -5.450 1.00 96.44 69 TYR A C 1
ATOM 477 O O . TYR A 1 69 ? -2.839 -3.303 -4.743 1.00 96.44 69 TYR A O 1
ATOM 485 N N . VAL A 1 70 ? -3.306 -5.433 -5.221 1.00 98.00 70 VAL A N 1
ATOM 486 C CA . VAL A 1 70 ? -4.401 -5.470 -4.228 1.00 98.00 70 VAL A CA 1
ATOM 487 C C . VAL A 1 70 ? -3.872 -5.199 -2.821 1.00 98.00 70 VAL A C 1
ATOM 489 O O . VAL A 1 70 ? -4.358 -4.288 -2.149 1.00 98.00 70 VAL A O 1
ATOM 492 N N . ALA A 1 71 ? -2.863 -5.950 -2.376 1.00 98.50 71 ALA A N 1
ATOM 493 C CA . ALA A 1 71 ? -2.271 -5.753 -1.057 1.00 98.50 71 ALA A CA 1
ATOM 494 C C . ALA A 1 71 ? -1.607 -4.372 -0.924 1.00 98.50 71 ALA A C 1
ATOM 496 O O . ALA A 1 71 ? -1.730 -3.748 0.131 1.00 98.50 71 ALA A O 1
ATOM 497 N N . HIS A 1 72 ? -0.985 -3.868 -1.994 1.00 98.50 72 HIS A N 1
ATOM 498 C CA . HIS A 1 72 ? -0.387 -2.532 -2.051 1.00 98.50 72 HIS A CA 1
ATOM 499 C C . HIS A 1 72 ? -1.415 -1.416 -1.794 1.00 98.50 72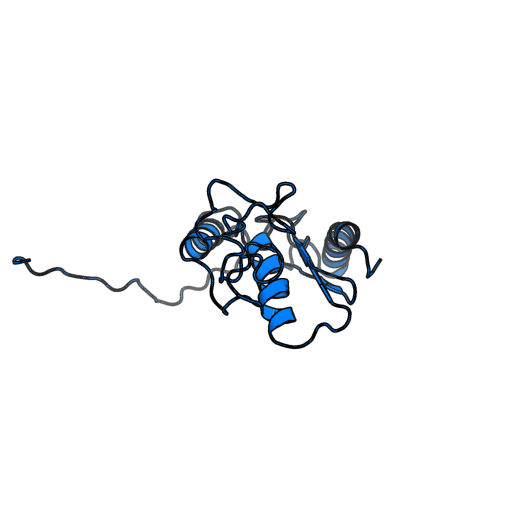 HIS A C 1
ATOM 501 O O . HIS A 1 72 ? -1.281 -0.619 -0.861 1.00 98.50 72 HIS A O 1
ATOM 507 N N . GLU A 1 73 ? -2.503 -1.391 -2.566 1.00 98.44 73 GLU A N 1
ATOM 508 C CA . GLU A 1 73 ? -3.530 -0.354 -2.443 1.00 98.44 73 GLU A CA 1
ATOM 509 C C . GLU A 1 73 ? -4.328 -0.475 -1.143 1.00 98.44 73 GLU A C 1
ATOM 511 O O . GLU A 1 73 ? -4.712 0.528 -0.530 1.00 98.44 73 GLU A O 1
ATOM 516 N N . MET A 1 74 ? -4.554 -1.704 -0.670 1.00 98.69 74 MET A N 1
ATOM 517 C CA . MET A 1 74 ? -5.085 -1.914 0.672 1.00 98.69 74 MET A CA 1
ATOM 518 C C . MET A 1 74 ? -4.117 -1.352 1.718 1.00 98.69 74 MET A C 1
ATOM 520 O O . MET A 1 74 ? -4.549 -0.604 2.592 1.00 98.69 74 MET A O 1
ATOM 524 N N . GLY A 1 75 ? -2.812 -1.599 1.595 1.00 98.69 75 GLY A N 1
ATOM 525 C CA . GLY A 1 75 ? -1.784 -1.034 2.468 1.00 98.69 75 GLY A CA 1
ATOM 526 C C . GLY A 1 75 ? -1.894 0.486 2.606 1.00 98.69 75 GLY A C 1
ATOM 527 O O . GLY A 1 75 ? -1.916 1.000 3.728 1.00 98.69 75 GLY A O 1
ATOM 528 N N . HIS A 1 76 ? -2.103 1.208 1.502 1.00 98.75 76 HIS A N 1
ATOM 529 C CA . HIS A 1 76 ? -2.391 2.644 1.540 1.00 98.75 76 HIS A CA 1
ATOM 530 C C . HIS A 1 76 ? -3.658 2.987 2.323 1.00 98.75 76 HIS A C 1
ATOM 532 O O . HIS A 1 76 ? -3.616 3.858 3.196 1.00 98.75 76 HIS A O 1
ATOM 538 N N . GLN A 1 77 ? -4.782 2.302 2.093 1.00 98.75 77 GLN A N 1
ATOM 539 C CA . GLN A 1 77 ? -6.001 2.544 2.878 1.00 98.75 77 GLN A CA 1
ATOM 540 C C . GLN A 1 77 ? -5.776 2.337 4.382 1.00 98.75 77 GLN A C 1
ATOM 542 O O . GLN A 1 77 ? -6.377 3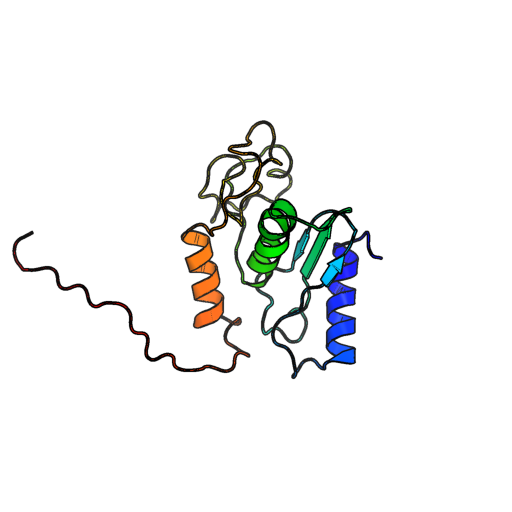.053 5.187 1.00 98.75 77 GLN A O 1
ATOM 547 N N . PHE A 1 78 ? -4.860 1.436 4.741 1.00 98.69 78 PHE A N 1
ATOM 548 C CA . PHE A 1 78 ? -4.403 1.141 6.099 1.00 98.69 78 PHE A CA 1
ATOM 549 C C . PHE A 1 78 ? -3.221 2.006 6.583 1.00 98.69 78 PHE A C 1
ATOM 551 O O . PHE A 1 78 ? -2.649 1.712 7.628 1.00 98.69 78 PHE A O 1
ATOM 558 N N . ARG A 1 79 ? -2.910 3.117 5.894 1.00 98.50 79 ARG A N 1
ATOM 559 C CA . ARG A 1 79 ? -1.888 4.134 6.244 1.00 98.50 79 ARG A CA 1
ATOM 560 C C . ARG A 1 79 ? -0.439 3.775 5.890 1.00 98.50 79 ARG A C 1
ATOM 562 O O . ARG A 1 79 ? 0.436 4.591 6.169 1.00 98.50 79 ARG A O 1
ATOM 569 N N . GLY A 1 80 ? -0.180 2.651 5.229 1.00 98.56 80 GLY A N 1
ATOM 570 C CA . GLY A 1 80 ? 1.152 2.316 4.724 1.00 98.56 80 GLY A CA 1
ATOM 571 C C . GLY A 1 80 ? 1.616 3.309 3.657 1.00 98.56 80 GLY A C 1
ATOM 572 O O . GLY A 1 80 ? 0.910 3.548 2.675 1.00 98.56 80 GLY A O 1
ATOM 573 N N . ASN A 1 81 ? 2.786 3.912 3.851 1.00 98.62 81 ASN A N 1
ATOM 574 C CA . ASN A 1 81 ? 3.454 4.703 2.817 1.00 98.62 81 ASN A CA 1
ATOM 575 C C . ASN A 1 81 ? 4.345 3.819 1.938 1.00 98.62 81 ASN A C 1
ATOM 577 O O . ASN A 1 81 ? 4.712 2.712 2.323 1.00 98.62 81 ASN A O 1
ATOM 581 N N . HIS A 1 82 ? 4.740 4.333 0.775 1.00 98.62 82 HIS A N 1
ATOM 582 C CA . HIS A 1 82 ? 5.730 3.659 -0.058 1.00 98.62 82 HIS A CA 1
ATOM 583 C C . HIS A 1 82 ? 7.056 3.440 0.676 1.00 98.62 82 HIS A C 1
ATOM 585 O O . HIS A 1 82 ? 7.568 4.367 1.302 1.00 98.62 82 HIS A O 1
ATOM 591 N N . SER A 1 83 ? 7.635 2.246 0.545 1.00 98.62 83 SER A N 1
ATOM 592 C CA . SER A 1 83 ? 8.899 1.883 1.201 1.00 98.62 83 SER A CA 1
ATOM 593 C C . SER A 1 83 ? 10.145 2.129 0.340 1.00 98.62 83 SER A C 1
ATOM 595 O O . SER A 1 83 ? 11.269 2.127 0.847 1.00 98.62 83 SER A O 1
ATOM 597 N N . PHE A 1 84 ? 9.967 2.339 -0.966 1.00 98.62 84 PHE A N 1
ATOM 598 C CA . PHE A 1 84 ? 11.056 2.412 -1.936 1.00 98.62 84 PHE A CA 1
ATOM 599 C C . PHE A 1 84 ? 11.877 3.708 -1.866 1.00 98.62 84 PHE A C 1
ATOM 601 O O . PHE A 1 84 ? 11.383 4.798 -1.572 1.00 98.62 84 PHE A O 1
ATOM 608 N N . ASN A 1 85 ? 13.156 3.597 -2.224 1.00 98.31 85 ASN A N 1
ATOM 609 C CA . ASN A 1 85 ? 14.129 4.688 -2.267 1.00 98.31 85 ASN A CA 1
ATOM 610 C C . ASN A 1 85 ? 14.708 4.912 -3.677 1.00 98.31 85 ASN A C 1
ATOM 612 O O . ASN A 1 85 ? 15.814 5.424 -3.843 1.00 98.31 85 ASN A O 1
ATOM 616 N N . GLY A 1 86 ? 13.969 4.515 -4.708 1.00 97.75 86 GLY A N 1
ATOM 617 C CA . GLY A 1 86 ? 14.242 4.834 -6.103 1.00 97.75 86 GLY A CA 1
ATOM 618 C C . GLY A 1 86 ? 13.711 6.214 -6.487 1.00 97.75 86 GLY A C 1
ATOM 619 O O . GLY A 1 86 ? 12.829 6.771 -5.838 1.00 97.75 86 GLY A O 1
ATOM 620 N N . ASN A 1 87 ? 14.239 6.774 -7.569 1.00 97.00 87 ASN A N 1
ATOM 621 C CA . ASN A 1 87 ? 13.820 8.063 -8.127 1.00 97.00 87 ASN A CA 1
ATOM 622 C C . ASN A 1 87 ? 13.694 8.050 -9.662 1.00 97.00 87 ASN A C 1
ATOM 624 O O . ASN A 1 87 ? 13.561 9.110 -10.271 1.00 97.00 87 ASN A O 1
ATOM 628 N N . SER A 1 88 ? 13.740 6.866 -10.279 1.00 97.25 88 SER A N 1
ATOM 629 C CA . SER A 1 88 ? 13.597 6.645 -11.725 1.00 97.25 88 SER A CA 1
ATOM 630 C C . SER A 1 88 ? 12.325 5.854 -12.050 1.00 97.25 88 SER A C 1
ATOM 632 O O . SER A 1 88 ? 11.755 5.196 -11.179 1.00 97.25 88 SER A O 1
ATOM 634 N N . GLY A 1 89 ? 11.851 5.921 -13.299 1.00 96.44 89 GLY A N 1
ATOM 635 C CA . GLY A 1 89 ? 10.618 5.244 -13.718 1.00 96.44 89 GLY A CA 1
ATOM 636 C C . GLY A 1 89 ? 9.414 5.656 -12.863 1.00 96.44 89 GLY A C 1
ATOM 637 O O . GLY A 1 89 ? 9.235 6.842 -12.570 1.00 96.44 89 GLY A O 1
ATOM 638 N N . SER A 1 90 ? 8.618 4.684 -12.413 1.00 96.12 90 SER A N 1
ATOM 639 C CA . SER A 1 90 ? 7.428 4.938 -11.583 1.00 96.12 90 SER A CA 1
ATOM 640 C C . SER A 1 90 ? 7.763 5.439 -10.173 1.00 96.12 90 SER A C 1
ATOM 642 O O . SER A 1 90 ? 6.934 6.097 -9.552 1.00 96.12 90 SER A O 1
ATOM 644 N N . CYS A 1 91 ? 8.989 5.221 -9.683 1.00 97.19 91 CYS A N 1
ATOM 645 C CA . CYS A 1 91 ? 9.449 5.757 -8.396 1.00 97.19 91 CYS A CA 1
ATOM 646 C C . CYS A 1 91 ? 9.698 7.281 -8.437 1.00 97.19 91 CYS A C 1
ATOM 648 O O . CYS A 1 91 ? 9.903 7.914 -7.400 1.00 97.19 91 CYS A O 1
ATOM 650 N N . SER A 1 92 ? 9.711 7.886 -9.629 1.00 94.44 92 SER A N 1
ATOM 651 C CA . SER A 1 92 ? 9.832 9.336 -9.808 1.00 94.44 92 SER A CA 1
ATOM 652 C C . SER A 1 92 ? 8.479 10.056 -9.621 1.00 94.44 92 SER A C 1
ATOM 654 O O . SER A 1 92 ? 7.510 9.479 -9.131 1.00 94.44 92 SER A O 1
ATOM 656 N N . GLY A 1 93 ? 8.403 11.347 -9.961 1.00 90.81 93 GLY A N 1
ATOM 657 C CA . GLY A 1 93 ? 7.118 12.057 -10.064 1.00 90.81 93 GLY A CA 1
ATOM 658 C C . GLY A 1 93 ? 6.377 12.311 -8.745 1.00 90.81 93 GLY A C 1
ATOM 659 O O . GLY A 1 93 ? 5.195 12.631 -8.771 1.00 90.81 93 GLY A O 1
ATOM 660 N N . GLY A 1 94 ? 7.058 12.192 -7.602 1.00 92.88 94 GLY A N 1
ATOM 661 C CA . GLY A 1 94 ? 6.477 12.445 -6.279 1.00 92.88 94 GLY A CA 1
ATOM 662 C C . GLY A 1 94 ? 5.943 11.205 -5.560 1.00 92.88 94 GLY A C 1
ATOM 663 O O . GLY A 1 94 ? 5.464 11.336 -4.440 1.00 92.88 94 GLY A O 1
ATOM 664 N N . ASN A 1 95 ? 6.068 10.010 -6.149 1.00 95.19 95 ASN A N 1
ATOM 665 C CA . ASN A 1 95 ? 5.675 8.773 -5.470 1.00 95.19 95 ASN A CA 1
ATOM 666 C C . ASN A 1 95 ? 6.636 8.415 -4.322 1.00 95.19 95 ASN A C 1
ATOM 668 O O . ASN A 1 95 ? 6.208 7.852 -3.317 1.00 95.19 95 ASN A O 1
ATOM 672 N N . ARG A 1 96 ? 7.928 8.759 -4.430 1.00 97.06 96 ARG A N 1
ATOM 673 C CA . ARG A 1 96 ? 8.902 8.531 -3.352 1.00 97.06 96 ARG A CA 1
ATOM 674 C C . ARG A 1 96 ? 8.562 9.365 -2.115 1.00 97.06 96 ARG A C 1
ATOM 676 O O . ARG A 1 96 ? 8.556 10.594 -2.179 1.00 97.06 96 ARG A O 1
ATOM 683 N N . ASN A 1 97 ? 8.429 8.706 -0.966 1.00 97.31 97 ASN A N 1
ATOM 684 C CA . ASN A 1 97 ? 8.281 9.363 0.329 1.00 97.31 97 ASN A CA 1
ATOM 685 C C . ASN A 1 97 ? 9.604 9.319 1.116 1.00 97.31 97 ASN A C 1
ATOM 687 O O . ASN A 1 97 ? 10.095 8.256 1.476 1.00 97.31 97 ASN A O 1
ATOM 691 N N . SER A 1 98 ? 10.197 10.482 1.410 1.00 97.25 98 SER A N 1
ATOM 692 C CA . SER A 1 98 ? 11.512 10.560 2.061 1.00 97.25 98 SER A CA 1
ATOM 693 C C . SER A 1 98 ? 11.557 9.983 3.476 1.00 97.25 98 SER A C 1
ATOM 695 O O . SER A 1 98 ? 12.600 9.456 3.853 1.00 97.25 98 SER A O 1
ATOM 697 N N . SER A 1 99 ? 10.473 10.065 4.254 1.00 97.94 99 SER A N 1
ATOM 698 C CA . SER A 1 99 ? 10.459 9.578 5.642 1.00 97.94 99 SER A CA 1
ATOM 699 C C . SER A 1 99 ? 10.321 8.060 5.746 1.00 97.94 99 SER A C 1
ATOM 701 O O . SER A 1 99 ? 10.527 7.502 6.821 1.00 97.94 99 SER A O 1
ATOM 703 N N . THR A 1 100 ? 9.950 7.407 4.646 1.00 98.44 100 THR A N 1
ATOM 704 C CA . THR A 1 100 ? 9.660 5.969 4.576 1.00 98.44 100 THR A CA 1
ATOM 705 C C . THR A 1 100 ? 10.441 5.254 3.473 1.00 98.44 100 THR A C 1
ATOM 707 O O . THR A 1 100 ? 10.251 4.065 3.264 1.00 98.44 100 THR A O 1
ATOM 710 N N . ALA A 1 101 ? 11.392 5.938 2.828 1.00 97.94 101 ALA A N 1
ATOM 711 C CA . ALA A 1 101 ? 12.293 5.389 1.815 1.00 97.94 101 ALA A CA 1
ATOM 712 C C . ALA A 1 101 ? 13.363 4.455 2.425 1.00 97.94 101 ALA A C 1
ATOM 714 O O . ALA A 1 101 ? 14.558 4.766 2.419 1.00 97.94 101 ALA A O 1
ATOM 715 N N . TRP A 1 102 ? 12.923 3.336 2.997 1.00 98.50 102 TRP A N 1
ATOM 716 C CA . TRP A 1 102 ? 13.750 2.356 3.701 1.00 98.50 102 TRP A CA 1
ATOM 717 C C . TRP A 1 102 ? 14.445 1.372 2.760 1.00 98.50 102 TRP A C 1
ATOM 719 O O . TRP A 1 102 ? 15.583 0.980 3.010 1.00 98.50 102 TRP A O 1
ATOM 729 N N . GLU A 1 103 ? 13.780 0.981 1.676 1.00 98.62 103 GLU A N 1
ATOM 730 C CA . GLU A 1 103 ? 14.244 -0.069 0.773 1.00 98.62 103 GLU A CA 1
ATOM 731 C C . GLU A 1 103 ? 14.910 0.514 -0.482 1.00 98.62 103 GLU A C 1
ATOM 733 O O . GLU A 1 103 ? 14.419 1.488 -1.049 1.00 98.62 103 GLU A O 1
ATOM 738 N N . PRO A 1 104 ? 16.028 -0.051 -0.963 1.00 98.19 104 PRO A N 1
ATOM 739 C CA . PRO A 1 104 ? 16.755 0.500 -2.102 1.00 98.19 104 PRO A CA 1
ATOM 740 C C . PRO A 1 104 ? 15.985 0.346 -3.422 1.00 98.19 104 PRO A C 1
ATOM 742 O O . PRO A 1 104 ? 15.251 -0.618 -3.627 1.00 98.19 104 PRO A O 1
ATOM 745 N N . GLY A 1 105 ? 16.216 1.272 -4.360 1.00 98.12 105 GLY A N 1
ATOM 746 C CA . GLY A 1 105 ? 15.677 1.181 -5.721 1.00 98.12 105 GLY A CA 1
ATOM 747 C C . GLY A 1 105 ? 14.154 1.053 -5.741 1.00 98.12 105 GLY A C 1
ATOM 748 O O . GLY A 1 105 ? 13.464 1.823 -5.082 1.00 98.12 105 GLY A O 1
ATOM 749 N N . SER A 1 106 ? 13.632 0.080 -6.481 1.00 98.62 106 SER A N 1
ATOM 750 C CA . SER A 1 106 ? 12.201 -0.229 -6.555 1.00 98.62 106 SER A CA 1
ATOM 751 C C . SER A 1 106 ? 11.602 -0.840 -5.285 1.00 98.62 106 SER A C 1
ATOM 753 O O . SER A 1 106 ? 10.394 -1.051 -5.272 1.00 98.62 106 SER A O 1
ATOM 755 N N . ALA A 1 107 ? 12.412 -1.141 -4.261 1.00 98.56 107 ALA A N 1
ATOM 756 C CA . ALA A 1 107 ? 12.067 -2.016 -3.136 1.00 98.56 107 ALA A CA 1
ATOM 757 C C . ALA A 1 107 ? 11.746 -3.470 -3.542 1.00 98.56 107 ALA A C 1
ATOM 759 O O . ALA A 1 107 ? 11.727 -3.799 -4.736 1.00 98.56 107 ALA A O 1
ATOM 760 N N . SER A 1 108 ? 11.556 -4.330 -2.534 1.00 98.38 108 SER A N 1
ATOM 761 C CA . SER A 1 108 ? 11.136 -5.730 -2.671 1.00 98.38 108 SER A CA 1
ATOM 762 C C . SER A 1 108 ? 9.847 -6.064 -1.912 1.00 98.38 108 SER A C 1
ATOM 764 O O . SER A 1 108 ? 9.237 -7.075 -2.223 1.00 98.38 108 SER A O 1
ATOM 766 N N . THR A 1 109 ? 9.397 -5.260 -0.942 1.00 98.50 109 THR A N 1
ATOM 767 C CA . THR A 1 109 ? 8.169 -5.569 -0.171 1.00 98.50 109 THR A CA 1
ATOM 768 C C . THR A 1 109 ? 6.876 -5.027 -0.796 1.00 98.50 109 THR A C 1
ATOM 770 O O . THR A 1 109 ? 6.906 -4.284 -1.779 1.00 98.50 109 THR A O 1
ATOM 773 N N . ILE A 1 110 ? 5.718 -5.377 -0.215 1.00 98.69 110 ILE A N 1
ATOM 774 C CA . ILE A 1 110 ? 4.371 -5.010 -0.707 1.00 98.69 110 ILE A CA 1
ATOM 775 C C . ILE A 1 110 ? 4.200 -3.503 -0.956 1.00 98.69 110 ILE A C 1
ATOM 777 O O . ILE A 1 110 ? 3.588 -3.124 -1.947 1.00 98.69 110 ILE A O 1
ATOM 781 N N . MET A 1 111 ? 4.742 -2.624 -0.102 1.00 98.75 111 MET A N 1
ATOM 782 C CA . MET A 1 111 ? 4.633 -1.162 -0.297 1.00 98.75 111 MET A CA 1
ATOM 783 C C . MET A 1 111 ? 5.730 -0.584 -1.205 1.00 98.75 111 MET A C 1
ATOM 785 O O . MET A 1 111 ? 5.894 0.635 -1.311 1.00 98.75 111 MET A O 1
ATOM 789 N N . GLY A 1 112 ? 6.502 -1.456 -1.844 1.00 98.06 112 GLY A N 1
ATOM 790 C CA . GLY A 1 112 ? 7.446 -1.130 -2.893 1.00 98.06 112 GLY A CA 1
ATOM 791 C C . GLY A 1 112 ? 6.781 -0.963 -4.254 1.00 98.06 112 GLY A C 1
ATOM 792 O O . GLY A 1 112 ? 5.583 -1.155 -4.410 1.00 98.06 112 GLY A O 1
ATOM 793 N N . TYR A 1 113 ? 7.600 -0.631 -5.246 1.00 97.69 113 TYR A N 1
ATOM 794 C CA . TYR A 1 113 ? 7.252 -0.528 -6.665 1.00 97.69 113 TYR A CA 1
ATOM 795 C C . TYR A 1 113 ? 8.112 -1.512 -7.478 1.00 97.69 113 TYR A C 1
ATOM 797 O O . TYR A 1 113 ? 8.720 -1.140 -8.491 1.00 97.69 113 TYR A O 1
ATOM 805 N N . ALA A 1 114 ? 8.225 -2.756 -6.998 1.00 98.19 114 ALA A N 1
ATOM 806 C CA . ALA A 1 114 ? 9.039 -3.795 -7.620 1.00 98.19 114 ALA A CA 1
ATOM 807 C C . ALA A 1 114 ? 8.770 -3.875 -9.136 1.00 98.19 114 ALA A C 1
ATOM 809 O O . ALA A 1 114 ? 7.642 -3.751 -9.605 1.00 98.19 114 ALA A O 1
ATOM 810 N N . GLY A 1 115 ? 9.837 -3.976 -9.927 1.00 97.06 115 GLY A N 1
ATOM 811 C CA . GLY A 1 115 ? 9.746 -4.110 -11.382 1.00 97.06 115 GLY A CA 1
ATOM 812 C C . GLY A 1 115 ? 9.406 -2.845 -12.182 1.00 97.06 115 GLY A C 1
ATOM 813 O O . GLY A 1 115 ? 9.644 -2.839 -13.393 1.00 97.06 115 GLY A O 1
ATOM 814 N N . ILE A 1 116 ? 8.942 -1.748 -11.570 1.00 96.25 116 ILE A N 1
ATOM 815 C CA . ILE A 1 116 ? 8.405 -0.588 -12.316 1.00 96.25 116 ILE A CA 1
ATOM 816 C C . ILE A 1 116 ? 9.214 0.717 -12.182 1.00 96.25 116 ILE A C 1
ATOM 818 O O . ILE A 1 116 ? 8.770 1.775 -12.637 1.00 96.25 116 ILE A O 1
ATOM 822 N N . CYS A 1 117 ? 10.429 0.662 -11.634 1.00 97.94 117 CYS A N 1
ATOM 823 C CA . CYS A 1 117 ? 11.328 1.804 -11.405 1.00 97.94 117 CYS A CA 1
ATOM 824 C C . CYS A 1 117 ? 12.645 1.745 -12.195 1.00 97.94 117 CYS A C 1
ATOM 826 O O . CYS A 1 117 ? 13.687 2.198 -11.717 1.00 97.94 117 CYS A O 1
ATOM 828 N N . SER A 1 118 ? 12.619 1.196 -13.414 1.00 97.75 118 SER A N 1
ATOM 829 C CA . SER A 1 118 ? 13.801 1.093 -14.284 1.00 97.75 118 SER A CA 1
ATOM 830 C C . SER A 1 118 ? 14.584 2.423 -14.381 1.00 97.75 118 SER A C 1
ATOM 832 O O . SER A 1 118 ? 13.963 3.483 -14.516 1.00 97.75 118 SER A O 1
ATOM 834 N N . PRO A 1 119 ? 15.933 2.399 -14.305 1.00 97.44 119 PRO A N 1
ATOM 835 C CA . PRO A 1 119 ? 16.809 1.218 -14.245 1.00 97.44 119 PRO A CA 1
ATOM 836 C C . PRO A 1 119 ? 17.053 0.669 -12.825 1.00 97.44 119 PRO A C 1
ATOM 838 O O . PRO A 1 119 ? 17.918 -0.178 -12.637 1.00 97.44 119 PRO A O 1
ATOM 841 N N . GLN A 1 120 ? 16.327 1.143 -11.813 1.00 98.31 120 GLN A N 1
ATOM 842 C CA . GLN A 1 120 ? 16.588 0.872 -10.393 1.00 98.31 120 GLN A CA 1
ATOM 843 C C . GLN A 1 120 ? 15.749 -0.292 -9.836 1.00 98.31 120 GLN A C 1
ATOM 845 O O . GLN A 1 120 ? 15.436 -0.316 -8.647 1.00 98.31 120 GLN A O 1
ATOM 850 N N . ASN A 1 121 ? 15.356 -1.243 -10.684 1.00 98.50 121 ASN A N 1
ATOM 851 C CA . ASN A 1 121 ? 14.576 -2.404 -10.259 1.00 98.50 121 ASN A CA 1
ATOM 852 C C . ASN A 1 121 ? 15.453 -3.384 -9.477 1.00 98.50 121 ASN A C 1
ATOM 854 O O . ASN A 1 121 ? 16.453 -3.863 -10.005 1.00 98.50 121 ASN A O 1
ATOM 858 N N . LEU A 1 122 ? 15.057 -3.691 -8.242 1.00 97.94 122 LEU A N 1
ATOM 859 C CA . LEU A 1 122 ? 15.713 -4.699 -7.408 1.00 97.94 122 LEU A CA 1
ATOM 860 C C . LEU A 1 122 ?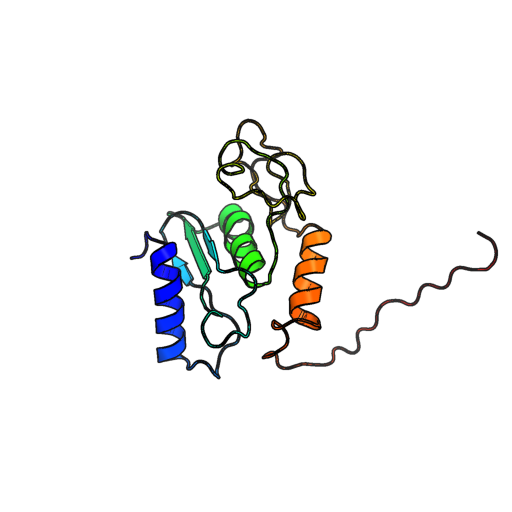 15.272 -6.117 -7.799 1.00 97.94 122 LEU A C 1
ATOM 862 O O . LEU A 1 122 ? 16.095 -7.023 -7.889 1.00 97.94 122 LEU A O 1
ATOM 866 N N . GLN A 1 123 ? 13.978 -6.278 -8.072 1.00 97.88 123 GLN A N 1
ATOM 867 C CA . GLN A 1 123 ? 13.343 -7.517 -8.517 1.00 97.88 123 GLN A CA 1
ATOM 868 C C . GLN A 1 123 ? 12.096 -7.210 -9.354 1.00 97.88 123 GLN A C 1
ATOM 870 O O . GLN A 1 123 ? 11.729 -6.043 -9.507 1.00 97.88 123 GLN A O 1
ATOM 875 N N . SER A 1 124 ? 11.485 -8.240 -9.944 1.00 97.56 124 SER A N 1
ATOM 876 C CA . SER A 1 124 ? 10.354 -8.078 -10.868 1.00 97.56 124 SER A CA 1
ATOM 877 C C . SER A 1 124 ? 9.005 -7.871 -10.183 1.00 97.56 124 SER A C 1
ATOM 879 O O . SER A 1 124 ? 8.227 -7.081 -10.697 1.00 97.56 124 SER A O 1
ATOM 881 N N . ASN A 1 125 ? 8.752 -8.547 -9.062 1.00 97.50 125 ASN A N 1
ATOM 882 C CA . ASN A 1 125 ? 7.505 -8.477 -8.290 1.00 97.50 125 ASN A CA 1
ATOM 883 C C . ASN A 1 125 ? 7.854 -8.405 -6.802 1.00 97.50 125 ASN A C 1
ATOM 885 O O . ASN A 1 125 ? 8.967 -8.789 -6.431 1.00 97.50 125 ASN A O 1
ATOM 889 N N . SER A 1 126 ? 6.945 -7.929 -5.963 1.00 98.19 126 SER A N 1
ATOM 890 C CA . SER A 1 126 ? 7.167 -7.873 -4.524 1.00 98.19 126 SER A CA 1
ATOM 891 C C . SER A 1 126 ? 7.123 -9.264 -3.891 1.00 98.19 126 SER A C 1
ATOM 893 O O . SER A 1 126 ? 6.453 -10.171 -4.377 1.00 98.19 126 SER A O 1
ATOM 895 N N . ASP A 1 127 ? 7.849 -9.424 -2.791 1.00 98.25 127 ASP A N 1
ATOM 896 C CA . ASP A 1 127 ? 7.675 -10.545 -1.879 1.00 98.25 127 ASP A CA 1
ATOM 897 C C . ASP A 1 127 ? 6.450 -10.301 -0.979 1.00 98.25 127 ASP A C 1
ATOM 899 O O . ASP A 1 127 ? 6.156 -9.161 -0.602 1.00 98.25 127 ASP A O 1
ATOM 903 N N . ASP A 1 128 ? 5.774 -11.381 -0.581 1.00 97.31 128 ASP A N 1
ATOM 904 C CA . ASP A 1 128 ? 4.470 -11.385 0.106 1.00 97.31 128 ASP A CA 1
ATOM 905 C C . ASP A 1 128 ? 4.539 -10.977 1.592 1.00 97.31 128 ASP A C 1
ATOM 907 O O . ASP A 1 128 ? 3.973 -11.621 2.481 1.00 97.31 128 ASP A O 1
ATOM 911 N N . TYR A 1 129 ? 5.256 -9.903 1.906 1.00 98.25 129 TYR A N 1
ATOM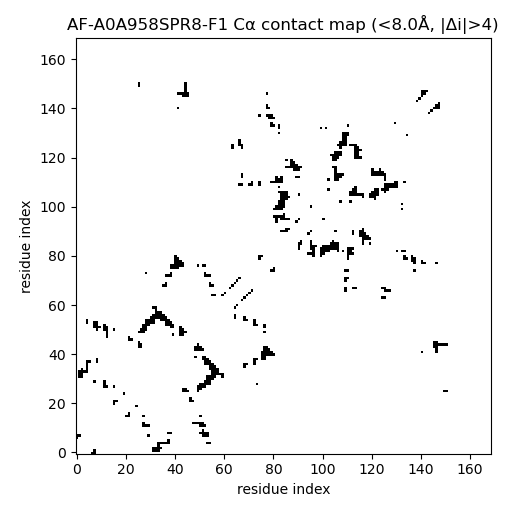 912 C CA . TYR A 1 129 ? 5.324 -9.345 3.249 1.00 98.25 129 TYR A CA 1
ATOM 913 C C . TYR A 1 129 ? 5.489 -7.824 3.224 1.00 98.25 129 TYR A C 1
ATOM 915 O O . TYR A 1 129 ? 5.927 -7.226 2.246 1.00 98.25 129 TYR A O 1
ATOM 923 N N . PHE A 1 130 ? 5.124 -7.179 4.332 1.00 98.69 130 PHE A N 1
ATOM 924 C CA . PHE A 1 130 ? 5.335 -5.747 4.537 1.00 98.69 130 PHE A CA 1
ATOM 925 C C . PHE A 1 130 ? 6.709 -5.480 5.153 1.00 98.69 130 PHE A C 1
ATOM 927 O O . PHE A 1 130 ? 7.142 -6.205 6.052 1.00 98.69 130 PHE A O 1
ATOM 934 N N . HIS A 1 131 ? 7.355 -4.378 4.765 1.00 98.62 131 HIS A N 1
ATOM 935 C CA . HIS A 1 131 ? 8.500 -3.861 5.511 1.00 98.62 131 HIS A CA 1
ATOM 936 C C . HIS A 1 131 ? 8.104 -3.566 6.972 1.00 98.62 131 HIS A C 1
ATOM 938 O O . HIS A 1 131 ? 6.994 -3.101 7.249 1.00 98.62 131 HIS A O 1
ATOM 944 N N . SER A 1 132 ? 9.013 -3.781 7.929 1.00 98.44 132 SER A N 1
ATOM 945 C CA . SER A 1 132 ? 8.747 -3.578 9.369 1.00 98.44 132 SER A CA 1
ATOM 946 C C . SER A 1 132 ? 8.281 -2.153 9.704 1.00 98.44 132 SER A C 1
ATOM 948 O O . SER A 1 132 ? 7.454 -1.942 10.595 1.00 98.44 132 SER A O 1
ATOM 950 N N . GLY A 1 133 ? 8.764 -1.170 8.944 1.00 98.56 133 GLY A N 1
ATOM 951 C CA . GLY A 1 133 ? 8.289 0.210 8.995 1.00 98.56 133 GLY A CA 1
ATOM 952 C C . GLY A 1 133 ? 6.806 0.341 8.630 1.00 98.56 133 GLY A C 1
ATOM 953 O O . GLY A 1 133 ? 6.058 0.958 9.383 1.00 98.56 133 GLY A O 1
ATOM 954 N N . ASN A 1 134 ? 6.339 -0.310 7.559 1.00 98.69 134 ASN A N 1
ATOM 955 C CA . ASN A 1 134 ? 4.919 -0.300 7.196 1.00 98.69 134 ASN A CA 1
ATOM 956 C C . ASN A 1 134 ? 4.060 -1.047 8.215 1.00 98.69 134 ASN A C 1
ATOM 958 O O . ASN A 1 134 ? 2.986 -0.567 8.564 1.00 98.69 134 ASN A O 1
ATOM 962 N N . VAL A 1 135 ? 4.548 -2.172 8.750 1.00 98.56 135 VAL A N 1
ATOM 963 C CA . VAL A 1 135 ? 3.881 -2.867 9.865 1.00 98.56 135 VAL A CA 1
ATOM 964 C C . VAL A 1 135 ? 3.685 -1.909 11.041 1.00 98.56 135 VAL A C 1
ATOM 966 O O . VAL A 1 135 ? 2.603 -1.872 11.623 1.00 98.56 135 VAL A O 1
ATOM 969 N N . SER A 1 136 ? 4.691 -1.089 11.355 1.00 98.38 136 SER A N 1
ATOM 970 C CA . SER A 1 136 ? 4.614 -0.092 12.426 1.00 98.38 136 SER A CA 1
ATOM 971 C C . SER A 1 136 ? 3.610 1.027 12.114 1.00 98.38 136 SER A C 1
ATOM 973 O O . SER A 1 136 ? 2.811 1.376 12.981 1.00 98.38 136 SER A O 1
ATOM 975 N N . GLU A 1 137 ? 3.598 1.558 10.885 1.00 98.62 137 GLU A N 1
ATOM 976 C CA . GLU A 1 137 ? 2.630 2.578 10.445 1.00 98.62 137 GLU A CA 1
ATOM 977 C C . GLU A 1 137 ? 1.185 2.075 10.519 1.00 98.62 137 GLU A C 1
ATOM 979 O O . GLU A 1 137 ? 0.321 2.734 11.103 1.00 98.62 137 GLU A O 1
ATOM 984 N N . ILE A 1 138 ? 0.936 0.890 9.956 1.00 98.69 138 ILE A N 1
ATOM 985 C CA . ILE A 1 138 ? -0.381 0.252 9.927 1.00 98.69 138 ILE A CA 1
ATOM 986 C C . ILE A 1 138 ? -0.829 -0.072 11.354 1.00 98.69 138 ILE A C 1
ATOM 988 O O . ILE A 1 138 ? -1.970 0.204 11.724 1.00 98.69 138 ILE A O 1
ATOM 992 N N . THR A 1 139 ? 0.068 -0.600 12.187 1.00 97.62 139 THR A N 1
ATOM 993 C CA . THR A 1 139 ? -0.216 -0.918 13.594 1.00 97.62 139 THR A CA 1
ATOM 994 C C . THR A 1 139 ? -0.576 0.332 14.389 1.00 97.62 139 THR A C 1
ATOM 996 O O . THR A 1 139 ? -1.600 0.353 15.067 1.00 97.62 139 THR A O 1
ATOM 999 N N . ALA A 1 140 ? 0.212 1.403 14.270 1.00 98.25 140 ALA A N 1
ATOM 1000 C CA . ALA A 1 140 ? -0.097 2.666 14.931 1.00 98.25 140 ALA A CA 1
ATOM 1001 C C . ALA A 1 140 ? -1.462 3.205 14.476 1.00 98.25 140 ALA A C 1
ATOM 1003 O O . ALA A 1 140 ? -2.294 3.580 15.297 1.00 98.25 140 ALA A O 1
ATOM 1004 N N . PHE A 1 141 ? -1.746 3.179 13.174 1.00 98.50 141 PHE A N 1
ATOM 1005 C CA . PHE A 1 141 ? -3.014 3.667 12.640 1.00 98.50 141 PHE A CA 1
ATOM 1006 C C . PHE A 1 141 ? -4.234 2.856 13.101 1.00 98.50 141 PHE A C 1
ATOM 1008 O O . PHE A 1 141 ? -5.257 3.445 13.454 1.00 98.50 141 PHE A O 1
ATOM 1015 N N . THR A 1 142 ? -4.126 1.527 13.101 1.00 97.38 142 THR A N 1
ATOM 1016 C CA . THR A 1 142 ? -5.230 0.598 13.402 1.00 97.38 142 THR A CA 1
ATOM 1017 C C . THR A 1 142 ? -5.446 0.350 14.889 1.00 97.38 142 THR A C 1
ATOM 1019 O O . THR A 1 142 ? -6.547 -0.032 15.264 1.00 97.38 142 THR A O 1
ATOM 1022 N N . GLN A 1 143 ? -4.440 0.565 15.740 1.00 94.81 143 GLN A N 1
ATOM 1023 C CA . GLN A 1 143 ? -4.556 0.299 17.179 1.00 94.81 143 GLN A CA 1
ATOM 1024 C C . GLN A 1 143 ? -4.697 1.573 18.013 1.00 94.81 143 GLN A C 1
ATOM 1026 O O . GLN A 1 143 ? -5.431 1.581 19.000 1.00 94.81 143 GLN A O 1
ATOM 1031 N N . THR A 1 144 ? -4.021 2.660 17.637 1.00 95.19 144 THR A N 1
ATOM 1032 C CA . THR A 1 144 ? -4.027 3.910 18.420 1.00 95.19 144 THR A CA 1
ATOM 1033 C C . THR A 1 144 ? -4.486 5.131 17.625 1.00 95.19 144 THR A C 1
ATOM 1035 O O . THR A 1 144 ? -4.803 6.161 18.217 1.00 95.19 144 THR A O 1
ATOM 1038 N N . GLY A 1 145 ? -4.542 5.028 16.297 1.00 96.88 145 GLY A N 1
ATOM 1039 C CA . GLY A 1 145 ? -4.992 6.084 15.399 1.00 96.88 145 GLY A CA 1
ATOM 1040 C C . GLY A 1 145 ? -6.487 6.042 15.080 1.00 96.88 145 GLY A C 1
ATOM 1041 O O . GLY A 1 145 ? -7.268 5.272 15.636 1.00 96.88 145 GLY A O 1
ATOM 1042 N N . THR A 1 146 ? -6.890 6.874 14.117 1.00 97.19 146 THR A N 1
ATOM 1043 C CA . THR A 1 146 ? -8.294 6.990 13.684 1.00 97.19 146 THR A CA 1
ATOM 1044 C C . THR A 1 146 ? -8.819 5.745 12.969 1.00 97.19 146 THR A C 1
ATOM 1046 O O . THR A 1 146 ? -10.032 5.594 12.836 1.00 97.19 146 THR A O 1
ATOM 1049 N N . GLY A 1 147 ? -7.933 4.842 12.537 1.00 97.06 147 GLY A N 1
ATOM 1050 C CA . GLY A 1 147 ? -8.302 3.530 12.011 1.00 97.06 147 GLY A CA 1
ATOM 1051 C C . GLY A 1 147 ? -8.878 2.586 13.072 1.00 97.06 147 GLY A C 1
ATOM 1052 O O . GLY A 1 147 ? -9.411 1.545 12.709 1.00 97.06 147 GLY A O 1
ATOM 1053 N N . ASN A 1 148 ? -8.825 2.954 14.358 1.00 96.56 148 ASN A N 1
ATOM 1054 C CA . ASN A 1 148 ? -9.428 2.204 15.463 1.00 96.56 148 ASN A CA 1
ATOM 1055 C C . ASN A 1 148 ? -10.807 2.747 15.904 1.00 96.56 148 ASN A C 1
ATOM 1057 O O . ASN A 1 148 ? -11.303 2.408 16.973 1.00 96.56 148 ASN A O 1
ATOM 1061 N N . ASN A 1 149 ? -11.439 3.624 15.116 1.00 95.88 149 ASN A N 1
ATOM 1062 C CA . ASN A 1 149 ? -12.691 4.288 15.517 1.00 95.88 149 ASN A CA 1
ATOM 1063 C C . ASN A 1 149 ? -13.970 3.482 15.233 1.00 95.88 149 ASN A C 1
ATOM 1065 O O . ASN A 1 149 ? -15.045 3.877 15.680 1.00 95.88 149 ASN A O 1
ATOM 1069 N N . CYS A 1 150 ? -13.882 2.417 14.441 1.00 96.00 150 CYS A N 1
ATOM 1070 C CA . CYS A 1 150 ? -15.022 1.625 13.988 1.00 96.00 150 CYS A CA 1
ATOM 1071 C C . CYS A 1 150 ? -14.963 0.101 14.222 1.00 96.00 150 CYS A C 1
ATOM 1073 O O . CYS A 1 150 ? -16.032 -0.506 14.153 1.00 96.00 150 CYS A O 1
ATOM 1075 N N . PRO A 1 151 ? -13.813 -0.555 14.507 1.00 93.94 151 PRO A N 1
ATOM 1076 C CA . PRO A 1 151 ? -13.801 -2.007 14.588 1.00 93.94 151 PRO A CA 1
ATOM 1077 C C . PRO A 1 151 ? -14.559 -2.505 15.821 1.00 93.94 151 PRO A C 1
ATOM 1079 O O . PRO A 1 151 ? -14.539 -1.897 16.894 1.00 93.94 151 PRO A O 1
ATOM 1082 N N . VAL A 1 152 ? -15.151 -3.691 15.699 1.00 93.00 152 VAL A N 1
ATOM 1083 C CA . VAL A 1 152 ? -15.596 -4.462 16.863 1.00 93.00 152 VAL A CA 1
ATOM 1084 C C . VAL A 1 152 ? -14.368 -5.081 17.530 1.00 93.00 152 VAL A C 1
ATOM 1086 O O . VAL A 1 152 ? -13.782 -6.040 17.026 1.00 93.00 152 VAL A O 1
ATOM 1089 N N . ILE A 1 153 ? -13.967 -4.534 18.677 1.00 90.38 153 ILE A N 1
ATOM 1090 C CA . ILE A 1 153 ? -12.787 -5.002 19.410 1.00 90.38 153 ILE A CA 1
ATOM 1091 C C . ILE A 1 153 ? -13.108 -6.324 20.112 1.00 90.38 153 ILE A C 1
ATOM 1093 O O . ILE A 1 153 ? -13.885 -6.369 21.065 1.00 90.38 153 ILE A O 1
ATOM 1097 N N . THR A 1 154 ? -12.465 -7.400 19.657 1.00 90.81 154 THR A N 1
ATOM 1098 C CA . THR A 1 154 ? -12.562 -8.733 20.264 1.00 90.81 154 THR A CA 1
ATOM 1099 C C . THR A 1 154 ? -11.242 -9.080 20.941 1.00 90.81 154 THR A C 1
ATOM 1101 O O . THR A 1 154 ? -10.200 -9.121 20.290 1.00 90.81 154 THR A O 1
ATOM 1104 N N . ASN A 1 155 ? -11.269 -9.332 22.252 1.00 89.44 155 ASN A N 1
ATOM 1105 C CA . ASN A 1 155 ? -10.071 -9.732 22.985 1.00 89.44 155 ASN A CA 1
ATOM 1106 C C . ASN A 1 155 ? -9.680 -11.168 22.612 1.00 89.44 155 ASN A C 1
ATOM 1108 O O . ASN A 1 155 ? -10.472 -12.094 22.776 1.00 89.44 155 ASN A O 1
ATOM 1112 N N . THR A 1 156 ? -8.455 -11.348 22.130 1.00 88.06 156 THR A N 1
ATOM 1113 C CA . THR A 1 156 ? -7.919 -12.657 21.738 1.00 88.06 156 THR A CA 1
ATOM 1114 C C . THR A 1 156 ? -7.247 -13.396 22.895 1.00 88.06 156 THR A C 1
ATOM 1116 O O . THR A 1 156 ? -6.950 -14.579 22.767 1.00 88.06 156 THR A O 1
ATOM 1119 N N . GLY A 1 157 ? -6.958 -12.710 24.007 1.00 90.19 157 GLY A N 1
ATOM 1120 C CA . GLY A 1 157 ? -6.111 -13.232 25.083 1.00 90.19 157 GLY A CA 1
ATOM 1121 C C . GLY A 1 157 ? -4.627 -13.337 24.710 1.00 90.19 157 GLY A C 1
ATOM 1122 O O . GLY A 1 157 ? -3.838 -13.823 25.516 1.00 90.19 157 GLY A O 1
ATOM 1123 N N . ASN A 1 158 ? -4.229 -12.883 23.515 1.00 84.38 158 ASN A N 1
ATOM 1124 C CA . ASN A 1 158 ? -2.835 -12.879 23.089 1.00 84.38 158 ASN A CA 1
ATOM 1125 C C . ASN A 1 158 ? -2.080 -11.721 23.754 1.00 84.38 158 ASN A C 1
ATOM 1127 O O . ASN A 1 158 ? -2.390 -10.552 23.524 1.00 84.38 158 ASN A O 1
ATOM 1131 N N . THR A 1 159 ? -1.066 -12.043 24.548 1.00 83.06 159 THR A N 1
ATOM 1132 C CA . THR A 1 159 ? -0.152 -11.067 25.153 1.00 83.06 159 THR A CA 1
ATOM 1133 C C . THR A 1 159 ? 1.233 -11.196 24.522 1.00 83.06 159 THR A C 1
ATOM 1135 O O . THR A 1 159 ? 1.660 -12.327 24.275 1.00 83.06 159 THR A O 1
ATOM 1138 N N . PRO A 1 160 ? 1.973 -10.092 24.293 1.00 80.94 160 PRO A N 1
ATOM 1139 C CA . PRO A 1 160 ? 3.363 -10.172 23.852 1.00 80.94 160 PRO A CA 1
ATOM 1140 C C . PRO A 1 160 ? 4.192 -11.086 24.772 1.00 80.94 160 PRO A C 1
ATOM 1142 O O . PRO A 1 160 ? 3.984 -11.061 25.990 1.00 80.94 160 PRO A O 1
ATOM 1145 N N . PRO A 1 161 ? 5.135 -11.878 24.234 1.00 83.75 161 PRO A N 1
ATOM 1146 C CA . PRO A 1 161 ? 5.989 -12.721 25.058 1.00 83.75 161 PRO A CA 1
ATOM 1147 C C . PRO A 1 161 ? 6.847 -11.865 25.996 1.00 83.75 161 PRO A C 1
ATOM 1149 O O . PRO A 1 161 ? 7.474 -10.890 25.582 1.00 83.75 161 PRO A O 1
ATOM 1152 N N . THR A 1 162 ? 6.901 -12.245 27.271 1.00 86.62 162 THR A N 1
ATOM 1153 C CA . THR A 1 162 ? 7.788 -11.619 28.255 1.00 86.62 162 THR A CA 1
ATOM 1154 C C . THR A 1 162 ? 9.197 -12.180 28.103 1.00 86.62 162 THR A C 1
ATOM 1156 O O . THR A 1 162 ? 9.427 -13.358 28.377 1.00 86.62 162 THR A O 1
ATOM 1159 N N . VAL A 1 163 ? 10.149 -11.344 27.686 1.00 82.88 163 VAL A N 1
ATOM 1160 C CA . VAL A 1 163 ? 11.572 -11.704 27.649 1.00 82.88 163 VAL A CA 1
ATOM 1161 C C . VAL A 1 163 ? 12.216 -11.303 28.973 1.00 82.88 163 VAL A C 1
ATOM 1163 O O . VAL A 1 163 ? 12.194 -10.134 29.350 1.00 82.88 163 VAL A O 1
ATOM 1166 N N . THR A 1 164 ? 12.808 -12.263 29.679 1.00 84.69 164 THR A N 1
ATOM 1167 C CA . THR A 1 164 ? 13.654 -11.998 30.849 1.00 84.69 164 THR A CA 1
ATOM 1168 C C . THR A 1 164 ? 15.105 -12.223 30.449 1.00 84.69 164 THR A C 1
ATOM 1170 O O . THR A 1 164 ? 15.467 -13.333 30.064 1.00 84.69 164 THR A O 1
ATOM 1173 N N . VAL A 1 165 ? 15.937 -11.182 30.523 1.00 80.06 165 VAL A N 1
ATOM 1174 C CA . VAL A 1 165 ? 17.388 -11.314 30.325 1.00 80.06 165 VAL A CA 1
ATOM 1175 C C . VAL A 1 165 ? 18.016 -11.663 31.679 1.00 80.06 165 VAL A C 1
ATOM 1177 O O . VAL A 1 16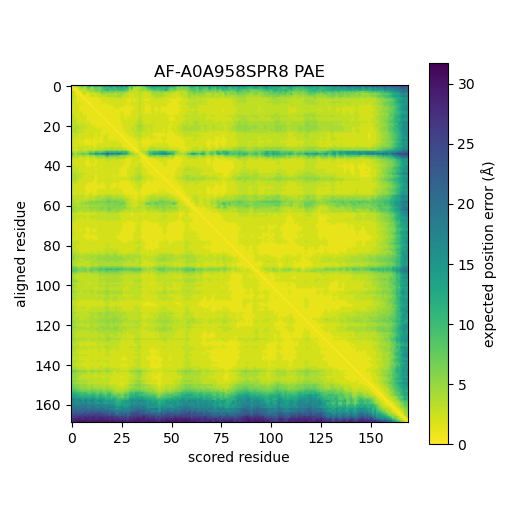5 ? 17.862 -10.878 32.617 1.00 80.06 165 VAL A O 1
ATOM 1180 N N . PRO A 1 166 ? 18.686 -12.821 31.833 1.00 79.25 166 PRO A N 1
ATOM 1181 C CA . PRO A 1 166 ? 19.388 -13.151 33.068 1.00 79.25 166 PRO A CA 1
ATOM 1182 C C . PRO A 1 166 ? 20.506 -12.142 33.348 1.00 79.25 166 PRO A C 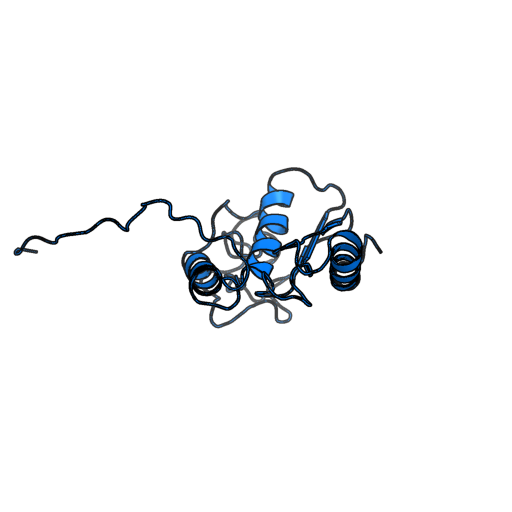1
ATOM 1184 O O . PRO A 1 166 ? 21.178 -11.675 32.429 1.00 79.25 166 PRO A O 1
ATOM 1187 N N . THR A 1 167 ? 20.744 -11.826 34.619 1.00 76.62 167 THR A N 1
ATOM 1188 C CA . THR A 1 167 ? 21.886 -11.013 35.048 1.00 76.62 167 THR A CA 1
ATOM 1189 C C . THR A 1 167 ? 23.190 -11.756 34.740 1.00 76.62 167 THR A C 1
ATOM 1191 O O . THR A 1 167 ? 23.571 -12.669 35.468 1.00 76.62 167 THR A O 1
ATOM 1194 N N . GLY A 1 168 ? 23.859 -11.387 33.645 1.00 70.62 168 GLY A N 1
ATOM 1195 C CA . GLY A 1 168 ? 25.160 -11.953 33.264 1.00 70.62 168 GLY A CA 1
ATOM 1196 C C . GLY A 1 168 ? 25.550 -11.859 31.784 1.00 70.62 168 GLY A C 1
ATOM 1197 O O . GLY A 1 168 ? 26.464 -12.577 31.386 1.00 70.62 168 GLY A O 1
ATOM 1198 N N . GLY A 1 169 ? 24.866 -11.039 30.980 1.00 50.88 169 GLY A N 1
ATOM 1199 C CA . GLY A 1 169 ? 25.249 -10.732 29.594 1.00 50.88 169 GLY A CA 1
ATOM 1200 C C . GLY A 1 169 ? 26.086 -9.468 29.495 1.00 50.88 169 GLY A C 1
ATOM 1201 O O . GLY A 1 169 ? 25.744 -8.504 30.217 1.00 50.88 169 GLY A O 1
#

Mean predicted aligned error: 4.62 Å